Protein AF-A0A0J9TX76-F1 (afdb_monomer_lite)

Organism: NCBI:txid1035514

Secondary structure (DSSP, 8-state):
---PPPHHHHHHHHHHHHHHH-SHHHHHHHHHHHHHTGGGS-HHHHHHHHHHHHHHHHHHHHHHHHHHHHHHHHHHHTT----HHHHHHHHHHHHHHHHHTTT-HHHHHHHHHHHHHHHHHHHHHHHHHHHHHHHHHHHHHHHHHHHHHHHHHHHHHHHHHT--

Foldseek 3Di:
DPPDPDLLVQLLVLLVQCLVPVDPVSLVVSVVSCVVSVVVDDPVLVVLVVVLSVLSVVLVVLVVVLVVVLVVLVVVLVPDDDDVVLVVLLVVLVVLVVPPPPPDPVSVVSNVVSVVSVVVVVVSVVSVVVSVVSNVVSVVSNVVSSVVNSVSSVVSSVVSVVPD

Radius of gyration: 29.01 Å; chains: 1; bounding box: 67×33×78 Å

Structure (mmCIF, N/CA/C/O backbone):
data_AF-A0A0J9TX76-F1
#
_entry.id   AF-A0A0J9TX76-F1
#
loop_
_atom_site.group_PDB
_atom_site.id
_atom_site.type_symbol
_atom_site.label_atom_id
_atom_site.label_alt_id
_atom_site.label_comp_id
_atom_site.label_asym_id
_atom_site.label_entity_id
_atom_site.label_seq_id
_atom_site.pdbx_PDB_ins_code
_atom_site.Cartn_x
_atom_site.Cartn_y
_atom_site.Cartn_z
_atom_site.occupancy
_atom_site.B_iso_or_equiv
_atom_site.auth_seq_id
_atom_site.auth_comp_id
_atom_site.auth_asym_id
_atom_site.auth_atom_id
_atom_site.pdbx_PDB_model_num
ATOM 1 N N . MET A 1 1 ? 30.341 21.672 -22.151 1.00 34.28 1 MET A N 1
ATOM 2 C CA . MET A 1 1 ? 29.252 20.807 -22.657 1.00 34.28 1 MET A CA 1
ATOM 3 C C . MET A 1 1 ? 28.561 20.152 -21.471 1.00 34.28 1 MET A C 1
ATOM 5 O O . MET A 1 1 ? 29.144 19.259 -20.869 1.00 34.28 1 MET A O 1
ATOM 9 N N . GLN A 1 2 ? 27.365 20.611 -21.090 1.00 40.78 2 GLN A N 1
ATOM 10 C CA . GLN A 1 2 ? 26.525 19.850 -20.160 1.00 40.78 2 GLN A CA 1
ATOM 11 C C . GLN A 1 2 ? 26.138 18.551 -20.875 1.00 40.78 2 GLN A C 1
ATOM 13 O O . GLN A 1 2 ? 25.453 18.593 -21.898 1.00 40.78 2 GLN A O 1
ATOM 18 N N . LYS A 1 3 ? 26.645 17.406 -20.402 1.00 45.09 3 LYS A N 1
ATOM 19 C CA . LYS A 1 3 ? 26.183 16.097 -20.873 1.00 45.09 3 LYS A CA 1
ATOM 20 C C . LYS A 1 3 ? 24.691 16.032 -20.559 1.00 45.09 3 LYS A C 1
ATOM 22 O O . LYS A 1 3 ? 24.331 15.975 -19.387 1.00 45.09 3 LYS A O 1
ATOM 27 N N . LYS A 1 4 ? 23.835 16.095 -21.585 1.00 53.62 4 LYS A N 1
ATOM 28 C CA . LYS A 1 4 ? 22.411 15.790 -21.418 1.00 53.62 4 LYS A CA 1
ATOM 29 C C . LYS A 1 4 ? 22.333 14.412 -20.750 1.00 53.62 4 LYS A C 1
ATOM 31 O O . LYS A 1 4 ? 22.961 13.488 -21.275 1.00 53.62 4 LYS A O 1
ATOM 36 N N . PRO A 1 5 ? 21.657 14.268 -19.599 1.00 55.38 5 PRO A N 1
ATOM 37 C CA . PRO A 1 5 ? 21.451 12.951 -19.026 1.00 55.38 5 PRO A CA 1
ATOM 38 C C . PRO A 1 5 ? 20.736 12.086 -20.067 1.00 55.38 5 PRO A C 1
ATOM 40 O O . PRO A 1 5 ? 19.839 12.561 -20.768 1.00 55.38 5 PRO A O 1
ATOM 43 N N . PHE A 1 6 ? 21.183 10.839 -20.214 1.00 65.81 6 PHE A N 1
ATOM 44 C CA . PHE A 1 6 ? 20.491 9.872 -21.057 1.00 65.81 6 PHE A CA 1
ATOM 45 C C . PHE A 1 6 ? 19.044 9.758 -20.566 1.00 65.81 6 PHE A C 1
ATOM 47 O O . PHE A 1 6 ? 18.797 9.716 -19.362 1.00 65.81 6 PHE A O 1
ATOM 54 N N . SER A 1 7 ? 18.086 9.728 -21.486 1.00 72.69 7 SER A N 1
ATOM 55 C CA . SER A 1 7 ? 16.650 9.695 -21.182 1.00 72.69 7 SER A CA 1
ATOM 56 C C . SER A 1 7 ? 16.246 8.511 -20.292 1.00 72.69 7 SER A C 1
ATOM 58 O O . SER A 1 7 ? 15.326 8.640 -19.493 1.00 72.69 7 SER A O 1
ATOM 60 N N . GLU A 1 8 ? 16.973 7.389 -20.342 1.00 76.81 8 GLU A N 1
ATOM 61 C CA . GLU A 1 8 ? 16.800 6.272 -19.399 1.00 76.81 8 GLU A CA 1
ATOM 62 C C . GLU A 1 8 ? 17.237 6.619 -17.964 1.00 76.81 8 GLU A C 1
ATOM 64 O O . GLU A 1 8 ? 16.577 6.209 -17.011 1.00 76.81 8 GLU A O 1
ATOM 69 N N . GLN A 1 9 ? 18.289 7.426 -17.782 1.00 81.31 9 GLN A N 1
ATOM 70 C CA . GLN A 1 9 ? 18.755 7.846 -16.455 1.00 81.31 9 GLN A CA 1
ATOM 71 C C . GLN A 1 9 ? 17.708 8.711 -15.744 1.00 81.31 9 GLN A C 1
ATOM 73 O O . GLN A 1 9 ? 17.493 8.551 -14.548 1.00 81.31 9 GLN A O 1
ATOM 78 N N . ILE A 1 10 ? 17.000 9.567 -16.490 1.00 83.94 10 ILE A N 1
ATOM 79 C CA . ILE A 1 10 ? 15.896 10.381 -15.957 1.00 83.94 10 ILE A CA 1
ATOM 80 C C . ILE A 1 10 ? 14.775 9.483 -15.405 1.00 83.94 10 ILE A C 1
ATOM 82 O O . ILE A 1 10 ? 14.226 9.756 -14.333 1.00 83.94 10 ILE A O 1
ATOM 86 N N . ILE A 1 11 ? 14.459 8.384 -16.100 1.00 84.06 11 ILE A N 1
ATOM 87 C CA . ILE A 1 11 ? 13.462 7.404 -15.648 1.00 84.06 11 ILE A CA 1
ATOM 88 C C . ILE A 1 11 ? 13.956 6.670 -14.394 1.00 84.06 11 ILE A C 1
ATOM 90 O O . ILE A 1 11 ? 13.194 6.523 -13.440 1.00 84.06 11 ILE A O 1
ATOM 94 N N . ILE A 1 12 ? 15.226 6.253 -14.359 1.00 85.81 12 ILE A N 1
ATOM 95 C CA . ILE A 1 12 ? 15.839 5.592 -13.193 1.00 85.81 12 ILE A CA 1
ATOM 96 C C . ILE A 1 12 ? 15.807 6.505 -11.962 1.00 85.81 12 ILE A C 1
ATOM 98 O O . ILE A 1 12 ? 15.401 6.076 -10.882 1.00 85.81 12 ILE A O 1
ATOM 102 N N . ASP A 1 13 ? 16.178 7.773 -12.112 1.00 85.81 13 ASP A N 1
ATOM 103 C CA . ASP A 1 13 ? 16.164 8.732 -11.005 1.00 85.81 13 ASP A CA 1
ATOM 104 C C . ASP A 1 13 ? 14.731 8.974 -10.500 1.00 85.81 13 ASP A C 1
ATOM 106 O O . ASP A 1 13 ? 14.487 9.048 -9.292 1.00 85.81 13 ASP A O 1
ATOM 110 N N . SER A 1 14 ? 13.757 9.001 -11.416 1.00 85.81 14 SER A N 1
ATOM 111 C CA . SER A 1 14 ? 12.332 9.098 -11.074 1.00 85.81 14 SER A CA 1
ATOM 112 C C . SER A 1 14 ? 11.829 7.849 -10.335 1.00 85.81 14 SER A C 1
ATOM 114 O O . SER A 1 14 ? 11.064 7.969 -9.378 1.00 85.81 14 SER A O 1
ATOM 116 N N . LEU A 1 15 ? 12.289 6.652 -10.724 1.00 87.00 15 LEU A N 1
ATOM 117 C CA . LEU A 1 15 ? 11.980 5.391 -10.038 1.00 87.00 15 LEU A CA 1
ATOM 118 C C . LEU A 1 15 ? 12.516 5.395 -8.608 1.00 87.00 15 LEU A C 1
ATOM 120 O O . LEU A 1 15 ? 11.774 5.079 -7.680 1.00 87.00 15 LEU A O 1
ATOM 124 N N . ARG A 1 16 ? 13.772 5.805 -8.412 1.00 86.06 16 ARG A N 1
ATOM 125 C CA . ARG A 1 16 ? 14.392 5.908 -7.081 1.00 86.06 16 ARG A CA 1
ATOM 126 C C . ARG A 1 16 ? 13.653 6.887 -6.182 1.00 86.06 16 ARG A C 1
ATOM 128 O O . ARG A 1 16 ? 13.426 6.601 -5.009 1.00 86.06 16 ARG A O 1
ATOM 135 N N . LYS A 1 17 ? 13.225 8.027 -6.732 1.00 85.81 17 LYS A N 1
ATOM 136 C CA . LYS A 1 17 ? 12.404 8.987 -5.990 1.00 85.81 17 LYS A CA 1
ATOM 137 C C . LYS A 1 17 ? 11.073 8.364 -5.556 1.00 85.81 17 LYS A C 1
ATOM 139 O O . LYS A 1 17 ? 10.728 8.429 -4.379 1.00 85.81 17 LYS A O 1
ATOM 144 N N . ALA A 1 18 ? 10.380 7.678 -6.466 1.00 83.38 18 ALA A N 1
ATOM 145 C CA . ALA A 1 18 ? 9.137 6.973 -6.154 1.00 83.38 18 ALA A CA 1
ATOM 146 C C . ALA A 1 18 ? 9.317 5.835 -5.132 1.00 83.38 18 ALA A C 1
ATOM 148 O O . ALA A 1 18 ? 8.450 5.637 -4.281 1.00 83.38 18 ALA A O 1
ATOM 149 N N . GLN A 1 19 ? 10.444 5.117 -5.160 1.00 81.75 19 GLN A N 1
ATOM 150 C CA . GLN A 1 19 ? 10.776 4.088 -4.166 1.00 81.75 19 GLN A CA 1
ATOM 151 C C . GLN A 1 19 ? 11.002 4.660 -2.760 1.00 81.75 19 GLN A C 1
ATOM 153 O O . GLN A 1 19 ? 10.694 3.984 -1.776 1.00 81.75 19 GLN A O 1
ATOM 158 N N . ASN A 1 20 ? 11.543 5.877 -2.662 1.00 78.69 20 ASN A N 1
ATOM 159 C CA . ASN A 1 20 ? 11.810 6.540 -1.387 1.00 78.69 20 ASN A CA 1
ATOM 160 C C . ASN A 1 20 ? 10.542 7.160 -0.783 1.00 78.69 20 ASN A C 1
ATOM 162 O O . ASN A 1 20 ? 10.316 7.038 0.420 1.00 78.69 20 ASN A O 1
ATOM 166 N N . GLU A 1 21 ? 9.712 7.804 -1.608 1.00 79.44 21 GLU A N 1
ATOM 167 C CA . GLU A 1 21 ? 8.528 8.547 -1.153 1.00 79.44 21 GLU A CA 1
ATOM 168 C C . GLU A 1 21 ? 7.285 7.642 -1.005 1.00 79.44 21 GLU A C 1
ATOM 170 O O . GLU A 1 21 ? 6.554 7.751 -0.018 1.00 79.44 21 GLU A O 1
ATOM 175 N N . LEU A 1 22 ? 7.075 6.678 -1.916 1.00 74.38 22 LEU A N 1
ATOM 176 C CA . LEU A 1 22 ? 5.962 5.706 -1.897 1.00 74.38 22 LEU A CA 1
ATOM 177 C C . LEU A 1 22 ? 4.575 6.347 -1.704 1.00 74.38 22 LEU A C 1
ATOM 179 O O . LEU A 1 22 ? 3.700 5.822 -0.996 1.00 74.38 22 LEU A O 1
ATOM 183 N N . ASP A 1 23 ? 4.366 7.489 -2.348 1.00 70.88 23 ASP A N 1
ATOM 184 C CA . ASP A 1 23 ? 3.105 8.219 -2.351 1.00 70.88 23 ASP A CA 1
ATOM 185 C C . ASP A 1 23 ? 2.530 8.355 -3.772 1.00 70.88 23 ASP A C 1
ATOM 187 O O . ASP A 1 23 ? 3.113 7.914 -4.762 1.00 70.88 23 ASP A O 1
ATOM 191 N N . ARG A 1 24 ? 1.325 8.926 -3.877 1.00 72.25 24 ARG A N 1
ATOM 192 C CA . ARG A 1 24 ? 0.660 9.096 -5.179 1.00 72.25 24 ARG A CA 1
ATOM 193 C C . ARG A 1 24 ? 1.346 10.149 -6.050 1.00 72.25 24 ARG A C 1
ATOM 195 O O . ARG A 1 24 ? 1.326 10.007 -7.266 1.00 72.25 24 ARG A O 1
ATOM 202 N N . GLY A 1 25 ? 1.928 11.186 -5.447 1.00 76.31 25 GLY A N 1
ATOM 203 C CA . GLY A 1 25 ? 2.553 12.289 -6.180 1.00 76.31 25 GLY A CA 1
ATOM 204 C C . GLY A 1 25 ? 3.834 11.840 -6.873 1.00 76.31 25 GLY A C 1
ATOM 205 O O . GLY A 1 25 ? 4.005 12.051 -8.068 1.00 76.31 25 GLY A O 1
ATOM 206 N N . SER A 1 26 ? 4.683 11.123 -6.149 1.00 77.56 26 SER A N 1
ATOM 207 C CA . SER A 1 26 ? 5.914 10.522 -6.654 1.00 77.56 26 SER A CA 1
ATOM 208 C C . SER A 1 26 ? 5.664 9.489 -7.758 1.00 77.56 26 SER A C 1
ATOM 210 O O . SER A 1 26 ? 6.380 9.478 -8.760 1.00 77.56 26 SER A O 1
ATOM 212 N N . LEU A 1 27 ? 4.605 8.678 -7.641 1.00 81.38 27 LEU A N 1
ATOM 213 C CA . LEU A 1 27 ? 4.184 7.753 -8.700 1.00 81.38 27 LEU A CA 1
ATOM 214 C C . LEU A 1 27 ? 3.621 8.470 -9.937 1.00 81.38 27 LEU A C 1
ATOM 216 O O . LEU A 1 27 ? 3.915 8.057 -11.059 1.00 81.38 27 LEU A O 1
ATOM 220 N N . TYR A 1 28 ? 2.880 9.565 -9.754 1.00 81.06 28 TYR A N 1
ATOM 221 C CA . TYR A 1 28 ? 2.417 10.405 -10.860 1.00 81.06 28 TYR A CA 1
ATOM 222 C C . TYR A 1 28 ? 3.594 11.055 -11.601 1.00 81.06 28 TYR A C 1
ATOM 224 O O . TYR A 1 28 ? 3.680 10.968 -12.824 1.00 81.06 28 TYR A O 1
ATOM 232 N N . SER A 1 29 ? 4.557 11.621 -10.865 1.00 84.12 29 SER A N 1
ATOM 233 C CA . SER A 1 29 ? 5.781 12.183 -11.447 1.00 84.12 29 SER A CA 1
ATOM 234 C C . SER A 1 29 ? 6.606 11.133 -12.194 1.00 84.12 29 SER A C 1
ATOM 236 O O . SER A 1 29 ? 7.162 11.423 -13.252 1.00 84.12 29 SER A O 1
ATOM 238 N N . LEU A 1 30 ? 6.667 9.897 -11.689 1.00 86.38 30 LEU A N 1
ATOM 239 C CA . LEU A 1 30 ? 7.293 8.786 -12.402 1.00 86.38 30 LEU A CA 1
ATOM 240 C C . LEU A 1 30 ? 6.566 8.481 -13.721 1.00 86.38 30 LEU A C 1
ATOM 242 O O . LEU A 1 30 ? 7.219 8.302 -14.748 1.00 86.38 30 LEU A O 1
ATOM 246 N N . GLN A 1 31 ? 5.234 8.438 -13.712 1.00 86.50 31 GLN A N 1
ATOM 247 C CA . GLN A 1 31 ? 4.441 8.191 -14.916 1.00 86.50 31 GLN A CA 1
ATOM 248 C C . GLN A 1 31 ? 4.643 9.287 -15.969 1.00 86.50 31 GLN A C 1
ATOM 250 O O . GLN A 1 31 ? 4.851 8.987 -17.146 1.00 86.50 31 GLN A O 1
ATOM 255 N N . GLU A 1 32 ? 4.654 10.550 -15.551 1.00 85.50 32 GLU A N 1
ATOM 256 C CA . GLU A 1 32 ? 4.938 11.697 -16.416 1.00 85.50 32 GLU A CA 1
ATOM 257 C C . GLU A 1 32 ? 6.353 11.631 -17.011 1.00 85.50 32 GLU A C 1
ATOM 259 O O . GLU A 1 32 ? 6.542 11.840 -18.213 1.00 85.50 32 GLU A O 1
ATOM 264 N N . SER A 1 33 ? 7.339 11.257 -16.192 1.00 85.00 33 SER A N 1
ATOM 265 C CA . SER A 1 33 ? 8.730 11.070 -16.607 1.00 85.00 33 SER A CA 1
ATOM 266 C C . SER A 1 33 ? 8.882 9.948 -17.641 1.00 85.00 33 SER A C 1
ATOM 268 O O . SER A 1 33 ? 9.524 10.144 -18.677 1.00 85.00 33 SER A O 1
ATOM 270 N N . VAL A 1 34 ? 8.231 8.798 -17.426 1.00 85.56 34 VAL A N 1
ATOM 271 C CA . VAL A 1 34 ? 8.224 7.674 -18.379 1.00 85.56 34 VAL A CA 1
ATOM 272 C C . VAL A 1 34 ? 7.533 8.057 -19.686 1.00 85.56 34 VAL A C 1
ATOM 274 O O . VAL A 1 34 ? 8.048 7.746 -20.758 1.00 85.56 34 VAL A O 1
ATOM 277 N N . ASN A 1 35 ? 6.404 8.767 -19.626 1.00 85.31 35 ASN A N 1
ATOM 278 C CA . ASN A 1 35 ? 5.687 9.218 -20.820 1.00 85.31 35 ASN A CA 1
ATOM 279 C C . ASN A 1 35 ? 6.525 10.207 -21.644 1.00 85.31 35 ASN A C 1
ATOM 281 O O . ASN A 1 35 ? 6.653 10.047 -22.858 1.00 85.31 35 ASN A O 1
ATOM 285 N N . SER A 1 36 ? 7.157 11.175 -20.976 1.00 84.56 36 SER A N 1
ATOM 286 C CA . SER A 1 36 ? 8.001 12.197 -21.611 1.00 84.56 36 SER A CA 1
ATOM 287 C C . SER A 1 36 ? 9.260 11.615 -22.253 1.00 84.56 36 SER A C 1
ATOM 289 O O . SER A 1 36 ? 9.778 12.160 -23.225 1.00 84.56 36 SER A O 1
ATOM 291 N N . ASN A 1 37 ? 9.740 10.484 -21.734 1.00 81.88 37 ASN A N 1
ATOM 292 C CA . ASN A 1 37 ? 10.936 9.807 -22.220 1.00 81.88 37 ASN A CA 1
ATOM 293 C C . ASN A 1 37 ? 10.620 8.505 -22.971 1.00 81.88 37 ASN A C 1
ATOM 295 O O . ASN A 1 37 ? 11.536 7.751 -23.271 1.00 81.88 37 ASN A O 1
ATOM 299 N N . CYS A 1 38 ? 9.363 8.231 -23.340 1.00 76.62 38 CYS A N 1
ATOM 300 C CA . CYS A 1 38 ? 8.977 6.916 -23.870 1.00 76.62 38 CYS A CA 1
ATOM 301 C C . CYS A 1 38 ? 9.735 6.508 -25.146 1.00 76.62 38 CYS A C 1
ATOM 303 O O . CYS A 1 38 ? 9.882 5.319 -25.414 1.00 76.62 38 CYS A O 1
ATOM 305 N N . ASN A 1 39 ? 10.265 7.475 -25.901 1.00 78.38 39 ASN A N 1
ATOM 306 C CA . ASN A 1 39 ? 11.077 7.242 -27.096 1.00 78.38 39 ASN A CA 1
ATOM 307 C C . ASN A 1 39 ? 12.382 6.476 -26.814 1.00 78.38 39 ASN A C 1
ATOM 309 O O . ASN A 1 39 ? 12.941 5.898 -27.740 1.00 78.38 39 ASN A O 1
ATOM 313 N N . CYS A 1 40 ? 12.878 6.458 -25.569 1.00 74.81 40 CYS A N 1
ATOM 314 C CA . CYS A 1 40 ? 14.054 5.664 -25.197 1.00 74.81 40 CYS A CA 1
ATOM 315 C C . CYS A 1 40 ? 13.728 4.216 -24.818 1.00 74.81 40 CYS A C 1
ATOM 317 O O . CYS A 1 40 ? 14.636 3.404 -24.664 1.00 74.81 40 CYS A O 1
ATOM 319 N N . LEU A 1 41 ? 12.446 3.878 -24.680 1.00 78.00 41 LEU A N 1
ATOM 320 C CA . LEU A 1 41 ? 11.993 2.542 -24.323 1.00 78.00 41 LEU A CA 1
ATOM 321 C C . LEU A 1 41 ? 11.557 1.784 -25.581 1.00 78.00 41 LEU A C 1
ATOM 323 O O . LEU A 1 41 ? 10.900 2.337 -26.463 1.00 78.00 41 LEU A O 1
ATOM 327 N N . ASN A 1 42 ? 11.871 0.490 -25.645 1.00 84.00 42 ASN A N 1
ATOM 328 C CA . ASN A 1 42 ? 11.287 -0.395 -26.652 1.00 84.00 42 ASN A CA 1
ATOM 329 C C . ASN A 1 42 ? 9.817 -0.720 -26.305 1.00 84.00 42 ASN A C 1
ATOM 331 O O . ASN A 1 42 ? 9.360 -0.492 -25.181 1.00 84.00 42 ASN A O 1
ATOM 335 N N . GLU A 1 43 ? 9.066 -1.268 -27.263 1.00 83.56 43 GLU A N 1
ATOM 336 C CA . GLU A 1 43 ? 7.637 -1.570 -27.070 1.00 83.56 43 GLU A CA 1
ATOM 337 C C . GLU A 1 43 ? 7.379 -2.577 -25.938 1.00 83.56 43 GLU A C 1
ATOM 339 O O . GLU A 1 43 ? 6.416 -2.432 -25.186 1.00 83.56 43 GLU A O 1
ATOM 344 N N . GLU A 1 44 ? 8.280 -3.543 -25.735 1.00 84.50 44 GLU A N 1
ATOM 345 C CA . GLU A 1 44 ? 8.185 -4.499 -24.625 1.00 84.50 44 GLU A CA 1
ATOM 346 C C . GLU A 1 44 ? 8.281 -3.800 -23.257 1.00 84.50 44 GLU A C 1
ATOM 348 O O . GLU A 1 44 ? 7.452 -4.026 -22.371 1.00 84.50 44 GLU A O 1
ATOM 353 N N . LYS A 1 45 ? 9.256 -2.899 -23.080 1.00 81.94 45 LYS A N 1
ATOM 354 C CA . LYS A 1 45 ? 9.420 -2.108 -21.855 1.00 81.94 45 LYS A CA 1
ATOM 355 C C . LYS A 1 45 ? 8.244 -1.160 -21.659 1.00 81.94 45 LYS A C 1
ATOM 357 O O . LYS A 1 45 ? 7.740 -1.064 -20.545 1.00 81.94 45 LYS A O 1
ATOM 362 N N . LYS A 1 46 ? 7.760 -0.496 -22.714 1.00 83.50 46 LYS A N 1
ATOM 363 C CA . LYS A 1 46 ? 6.564 0.362 -22.631 1.00 83.50 46 LYS A CA 1
ATOM 364 C C . LYS A 1 46 ? 5.352 -0.421 -22.129 1.00 83.50 46 LYS A C 1
ATOM 366 O O . LYS A 1 46 ? 4.646 0.059 -21.244 1.00 83.50 46 LYS A O 1
ATOM 371 N N . ALA A 1 47 ? 5.135 -1.632 -22.644 1.00 86.56 47 ALA A N 1
ATOM 372 C CA . ALA A 1 47 ? 4.062 -2.508 -22.185 1.00 86.56 47 ALA A CA 1
ATOM 373 C C . ALA A 1 47 ? 4.240 -2.915 -20.710 1.00 86.56 47 ALA A C 1
ATOM 375 O O . ALA A 1 47 ? 3.279 -2.854 -19.941 1.00 86.56 47 ALA A O 1
ATOM 376 N N . LYS A 1 48 ? 5.469 -3.249 -20.286 1.00 86.81 48 LYS A N 1
ATOM 377 C CA . LYS A 1 48 ? 5.791 -3.543 -18.877 1.00 86.81 48 LYS A CA 1
ATOM 378 C C . LYS A 1 48 ? 5.529 -2.350 -17.954 1.00 86.81 48 LYS A C 1
ATOM 380 O O . LYS A 1 48 ? 4.895 -2.529 -16.918 1.00 86.81 48 LYS A O 1
ATOM 385 N N . PHE A 1 49 ? 5.948 -1.141 -18.335 1.00 86.06 49 PHE A N 1
ATOM 386 C CA . PHE A 1 49 ? 5.694 0.077 -17.558 1.00 86.06 49 PHE A CA 1
ATOM 387 C C . PHE A 1 49 ? 4.200 0.379 -17.436 1.00 86.06 49 PHE A C 1
ATOM 389 O O . PHE A 1 49 ? 3.738 0.671 -16.338 1.00 86.06 49 PHE A O 1
ATOM 396 N N . ARG A 1 50 ? 3.427 0.254 -18.523 1.00 87.06 50 ARG A N 1
ATOM 397 C CA . ARG A 1 50 ? 1.962 0.424 -18.479 1.00 87.06 50 ARG A CA 1
ATOM 398 C C . ARG A 1 50 ? 1.315 -0.541 -17.490 1.00 87.06 50 ARG A C 1
ATOM 400 O O . ARG A 1 50 ? 0.619 -0.096 -16.585 1.00 87.06 50 ARG A O 1
ATOM 407 N N . LYS A 1 51 ? 1.636 -1.835 -17.597 1.00 90.19 51 LYS A N 1
ATOM 408 C CA . LYS A 1 51 ? 1.125 -2.857 -16.676 1.00 90.19 51 LYS A CA 1
ATOM 409 C C . LYS A 1 51 ? 1.510 -2.562 -15.222 1.00 90.19 51 LYS A C 1
ATOM 411 O O . LYS A 1 51 ? 0.677 -2.670 -14.328 1.00 90.19 51 LYS A O 1
ATOM 416 N N . ALA A 1 52 ? 2.755 -2.152 -14.986 1.00 87.62 52 ALA A N 1
ATOM 417 C CA . ALA A 1 52 ? 3.214 -1.795 -13.652 1.00 87.62 52 ALA A CA 1
ATOM 418 C C . ALA A 1 52 ? 2.474 -0.570 -13.090 1.00 87.62 52 ALA A C 1
ATOM 420 O O . ALA A 1 52 ? 2.117 -0.573 -11.917 1.00 87.62 52 ALA A O 1
ATOM 421 N N . PHE A 1 53 ? 2.191 0.455 -13.902 1.00 87.69 53 PHE A N 1
ATOM 422 C CA . PHE A 1 53 ? 1.387 1.600 -13.462 1.00 87.69 53 PHE A CA 1
ATOM 423 C C . PHE A 1 53 ? -0.050 1.208 -13.115 1.00 87.69 53 PHE A C 1
ATOM 425 O O . PHE A 1 53 ? -0.571 1.697 -12.113 1.00 87.69 53 PHE A O 1
ATOM 432 N N . ASP A 1 54 ? -0.669 0.303 -13.872 1.00 88.44 54 ASP A N 1
ATOM 433 C CA . ASP A 1 54 ? -2.010 -0.203 -13.559 1.00 88.44 54 ASP A CA 1
ATOM 434 C C . ASP A 1 54 ? -2.029 -0.940 -12.208 1.00 88.44 54 ASP A C 1
ATOM 436 O O . ASP A 1 54 ? -2.876 -0.666 -11.352 1.00 88.44 54 ASP A O 1
ATOM 440 N N . GLU A 1 55 ? -1.047 -1.814 -11.965 1.00 86.44 55 GLU A N 1
ATOM 441 C CA . GLU A 1 55 ? -0.894 -2.528 -10.691 1.00 86.44 55 GLU A CA 1
ATOM 442 C C . GLU A 1 55 ? -0.621 -1.569 -9.517 1.00 86.44 55 GLU A C 1
ATOM 444 O O . GLU A 1 55 ? -1.230 -1.687 -8.449 1.00 86.44 55 GLU A O 1
ATOM 449 N N . LEU A 1 56 ? 0.249 -0.575 -9.712 1.00 85.25 56 LEU A N 1
ATOM 450 C CA . LEU A 1 56 ? 0.557 0.443 -8.705 1.00 85.25 56 LEU A CA 1
ATOM 451 C C . LEU A 1 56 ? -0.674 1.298 -8.369 1.00 85.25 56 LEU A C 1
ATOM 453 O O . LEU A 1 56 ? -0.952 1.545 -7.193 1.00 85.25 56 LEU A O 1
ATOM 457 N N . ASN A 1 57 ? -1.452 1.696 -9.377 1.00 80.44 57 ASN A N 1
ATOM 458 C CA . ASN A 1 57 ? -2.690 2.448 -9.188 1.00 80.44 57 ASN A CA 1
ATOM 459 C C . ASN A 1 57 ? -3.746 1.638 -8.428 1.00 80.44 57 ASN A C 1
ATOM 461 O O . ASN A 1 57 ? -4.390 2.176 -7.523 1.00 80.44 57 ASN A O 1
ATOM 465 N N . ALA A 1 58 ? -3.882 0.341 -8.720 1.00 83.62 58 ALA A N 1
ATOM 466 C CA . ALA A 1 58 ? -4.771 -0.546 -7.975 1.00 83.62 58 ALA A CA 1
ATOM 467 C C . ALA A 1 58 ? -4.365 -0.654 -6.491 1.00 83.62 58 ALA A C 1
ATOM 469 O O . ALA A 1 58 ? -5.204 -0.513 -5.598 1.00 83.62 58 ALA A O 1
ATOM 470 N N . LEU A 1 59 ? -3.069 -0.822 -6.199 1.00 78.94 59 LEU A N 1
ATOM 471 C CA . LEU A 1 59 ? -2.557 -0.890 -4.823 1.00 78.94 59 LEU A CA 1
ATOM 472 C C . LEU A 1 59 ? -2.764 0.423 -4.048 1.00 78.94 59 LEU A C 1
ATOM 474 O O . LEU A 1 59 ? -3.063 0.401 -2.848 1.00 78.94 59 LEU A O 1
ATOM 478 N N . LEU A 1 60 ? -2.643 1.567 -4.726 1.00 73.69 60 LEU A N 1
ATOM 479 C CA . LEU A 1 60 ? -2.923 2.884 -4.152 1.00 73.69 60 LEU A CA 1
ATOM 480 C C . LEU A 1 60 ? -4.416 3.125 -3.912 1.00 73.69 60 LEU A C 1
ATOM 482 O O . LEU A 1 60 ? -4.774 3.749 -2.911 1.00 73.69 60 LEU A O 1
ATOM 486 N N . ALA A 1 61 ? -5.290 2.628 -4.789 1.00 76.88 61 ALA A N 1
ATOM 487 C CA . ALA A 1 61 ? -6.733 2.682 -4.575 1.00 76.88 61 ALA A CA 1
ATOM 488 C C . ALA A 1 61 ? -7.122 1.908 -3.307 1.00 76.88 61 ALA A C 1
ATOM 490 O O . ALA A 1 61 ? -7.821 2.444 -2.449 1.00 76.88 61 ALA A O 1
ATOM 491 N N . VAL A 1 62 ? -6.557 0.710 -3.109 1.00 76.50 62 VAL A N 1
ATOM 492 C CA . VAL A 1 62 ? -6.742 -0.064 -1.869 1.00 76.50 62 VAL A CA 1
ATOM 493 C C . VAL A 1 62 ? -6.274 0.727 -0.642 1.00 76.50 62 VAL A C 1
ATOM 495 O O . VAL A 1 62 ? -6.966 0.744 0.371 1.00 76.50 62 VAL A O 1
ATOM 498 N N . LYS A 1 63 ? -5.142 1.441 -0.719 1.00 71.75 63 LYS A N 1
ATOM 499 C CA . LYS A 1 63 ? -4.672 2.309 0.379 1.00 71.75 63 LYS A CA 1
ATOM 500 C C . LYS A 1 63 ? -5.672 3.427 0.714 1.00 71.75 63 LYS A C 1
ATOM 502 O O . LYS A 1 63 ? -5.881 3.708 1.894 1.00 71.75 63 LYS A O 1
ATOM 507 N N . SER A 1 64 ? -6.283 4.043 -0.299 1.00 71.75 64 SER A N 1
ATOM 508 C CA . SER A 1 64 ? -7.320 5.074 -0.128 1.00 71.75 64 SER A CA 1
ATOM 509 C C . SER A 1 64 ? -8.529 4.512 0.620 1.00 71.75 64 SER A C 1
ATOM 511 O O . SER A 1 64 ? -8.890 5.025 1.676 1.00 71.75 64 SER A O 1
ATOM 513 N N . ASN A 1 65 ? -9.056 3.382 0.145 1.00 72.94 65 ASN A N 1
ATOM 514 C CA . ASN A 1 65 ? -10.236 2.736 0.719 1.00 72.94 65 ASN A CA 1
ATOM 515 C C . ASN A 1 65 ? -10.000 2.299 2.173 1.00 72.94 65 ASN A C 1
ATOM 517 O O . ASN A 1 65 ? -10.853 2.494 3.032 1.00 72.94 65 ASN A O 1
ATOM 521 N N . LEU A 1 66 ? -8.815 1.760 2.487 1.00 73.44 66 LEU A N 1
ATOM 522 C CA . LEU A 1 66 ? -8.460 1.380 3.862 1.00 73.44 66 LEU A CA 1
ATOM 523 C C . LEU A 1 66 ? -8.319 2.595 4.795 1.00 73.44 66 LEU A C 1
ATOM 525 O O . LEU A 1 66 ? -8.513 2.470 6.005 1.00 73.44 66 LEU A O 1
ATOM 529 N N . THR A 1 67 ? -7.970 3.766 4.253 1.00 69.12 67 THR A N 1
ATOM 530 C CA . THR A 1 67 ? -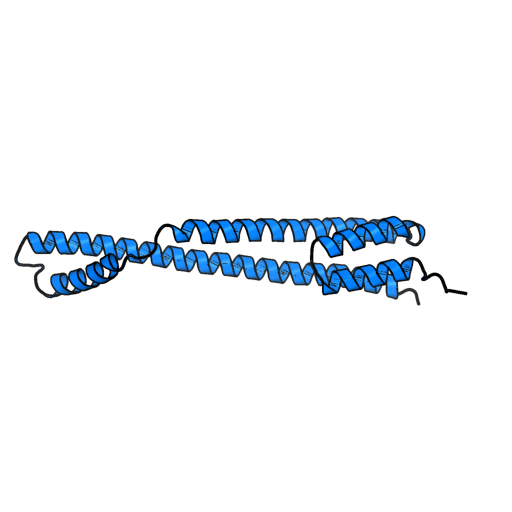7.898 5.016 5.022 1.00 69.12 67 THR A CA 1
ATOM 531 C C . THR A 1 67 ? -9.299 5.536 5.338 1.00 69.12 67 THR A C 1
ATOM 533 O O . THR A 1 67 ? -9.551 5.929 6.475 1.00 69.12 67 THR A O 1
ATOM 536 N N . GLU A 1 68 ? -10.218 5.473 4.374 1.00 71.88 68 GLU A N 1
ATOM 537 C CA . GLU A 1 68 ? -11.636 5.789 4.579 1.00 71.88 68 GLU A CA 1
ATOM 538 C C . GLU A 1 68 ? -12.287 4.836 5.589 1.00 71.88 68 GLU A C 1
ATOM 540 O O . GLU A 1 68 ? -12.896 5.301 6.550 1.00 71.88 68 GLU A O 1
ATOM 545 N N . GLU A 1 69 ? -12.067 3.520 5.463 1.00 71.00 69 GLU A N 1
ATOM 546 C CA . GLU A 1 69 ? -12.582 2.531 6.423 1.00 71.00 69 GLU A CA 1
ATOM 547 C C . GLU A 1 69 ? -12.033 2.791 7.836 1.00 71.00 69 GLU A C 1
ATOM 549 O O . GLU A 1 69 ? -12.771 2.719 8.815 1.00 71.00 69 GLU A O 1
ATOM 554 N N . LYS A 1 70 ? -10.751 3.166 7.969 1.00 69.25 70 LYS A N 1
ATOM 555 C CA . LYS A 1 70 ? -10.172 3.563 9.262 1.00 69.25 70 LYS A CA 1
ATOM 556 C C . LYS A 1 70 ? -10.881 4.786 9.851 1.00 69.25 70 LYS A C 1
ATOM 558 O O . LYS A 1 70 ? -11.147 4.796 11.051 1.00 69.25 70 LYS A O 1
ATOM 563 N N . ILE A 1 71 ? -11.148 5.817 9.046 1.00 68.44 71 ILE A N 1
ATOM 564 C CA . ILE A 1 71 ? -11.858 7.022 9.503 1.00 68.44 71 ILE A CA 1
ATOM 565 C C . ILE A 1 71 ? -13.272 6.650 9.956 1.00 68.44 71 ILE A C 1
ATOM 567 O O . ILE A 1 71 ? -13.673 7.051 11.046 1.00 68.44 71 ILE A O 1
ATOM 571 N N . GLN A 1 72 ? -13.981 5.827 9.180 1.00 69.56 72 GLN A N 1
ATOM 572 C CA . GLN A 1 72 ? -15.316 5.348 9.528 1.00 69.56 72 GLN A CA 1
ATOM 573 C C . GLN A 1 72 ? -15.312 4.583 10.859 1.00 69.56 72 GLN A C 1
ATOM 575 O O . GLN A 1 72 ? -16.034 4.970 11.778 1.00 69.56 72 GLN A O 1
ATOM 580 N N . ILE A 1 73 ? -14.427 3.589 11.005 1.00 66.88 73 ILE A N 1
ATOM 581 C CA . ILE A 1 73 ? -14.266 2.783 12.226 1.00 66.88 73 ILE A CA 1
ATOM 582 C C . ILE A 1 73 ? -13.988 3.666 13.455 1.00 66.88 73 ILE A C 1
ATOM 584 O O . ILE A 1 73 ? -14.561 3.455 14.525 1.00 66.88 73 ILE A O 1
ATOM 588 N N . LEU A 1 74 ? -13.108 4.664 13.320 1.00 63.19 74 LEU A N 1
ATOM 589 C CA . LEU A 1 74 ? -12.775 5.581 14.416 1.00 63.19 74 LEU A CA 1
ATOM 590 C C . LEU A 1 74 ? -13.919 6.559 14.737 1.00 63.19 74 LEU A C 1
ATOM 592 O O . LEU A 1 74 ? -14.070 6.961 15.889 1.00 63.19 74 LEU A O 1
ATOM 596 N N . SER A 1 75 ? -14.722 6.939 13.741 1.00 62.56 75 SER A N 1
ATOM 597 C CA . SER A 1 75 ? -15.845 7.868 13.906 1.00 62.56 75 SER A CA 1
ATOM 598 C C . SER A 1 75 ? -17.097 7.215 14.503 1.00 62.56 75 SER A C 1
ATOM 600 O O . SER A 1 75 ? -17.755 7.834 15.336 1.00 62.56 75 SER A O 1
ATOM 602 N N . GLU A 1 76 ? -17.389 5.956 14.159 1.00 62.19 76 GLU A N 1
ATOM 603 C CA . GLU A 1 76 ? -18.532 5.208 14.704 1.00 62.19 76 GLU A CA 1
ATOM 604 C C . GLU A 1 76 ? -18.361 4.954 16.214 1.00 62.19 76 GLU A C 1
ATOM 606 O O . GLU A 1 76 ? -19.307 5.116 16.991 1.00 62.19 76 GLU A O 1
ATOM 611 N N . ASN A 1 77 ? -17.133 4.665 16.661 1.00 55.84 77 ASN A N 1
ATOM 612 C CA . ASN A 1 77 ? -16.837 4.351 18.062 1.00 55.84 77 ASN A CA 1
ATOM 613 C C . ASN A 1 77 ? -16.697 5.567 18.995 1.00 55.84 77 ASN A C 1
ATOM 615 O O . ASN A 1 77 ? -16.758 5.400 20.211 1.00 55.84 77 ASN A O 1
ATOM 619 N N . ASN A 1 78 ? -16.555 6.789 18.472 1.00 47.72 78 ASN A N 1
ATOM 620 C CA . ASN A 1 78 ? -16.490 8.001 19.305 1.00 47.72 78 ASN A CA 1
ATOM 621 C C . ASN A 1 78 ? -17.863 8.447 19.849 1.00 47.72 78 ASN A C 1
ATOM 623 O O . ASN A 1 78 ? -17.944 9.407 20.61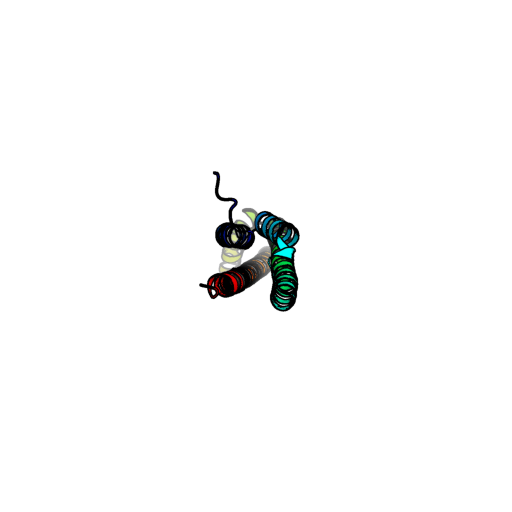4 1.00 47.72 78 ASN A O 1
ATOM 627 N N . SER A 1 79 ? -18.946 7.764 19.467 1.00 47.09 79 SER A N 1
ATOM 628 C CA . SER A 1 79 ? -20.313 8.107 19.876 1.00 47.09 79 SER A CA 1
ATOM 629 C C . SER A 1 79 ? -20.723 7.542 21.245 1.00 47.09 79 SER A C 1
ATOM 631 O O . SER A 1 79 ? -21.632 8.087 21.870 1.00 47.09 79 SER A O 1
ATOM 633 N N . ASN A 1 80 ? -20.036 6.512 21.754 1.00 50.41 80 ASN A N 1
ATOM 634 C CA . ASN A 1 80 ? -20.377 5.837 23.010 1.00 50.41 80 ASN A CA 1
ATOM 635 C C . ASN A 1 80 ? -19.124 5.621 23.868 1.00 50.41 80 ASN A C 1
ATOM 637 O O . ASN A 1 80 ? -18.530 4.549 23.878 1.00 50.41 80 ASN A O 1
ATOM 641 N N . GLY A 1 81 ? -18.690 6.668 24.569 1.00 47.41 81 GLY A N 1
ATOM 642 C CA . GLY A 1 81 ? -17.735 6.527 25.666 1.00 47.41 81 GLY A CA 1
ATOM 643 C C . GLY A 1 81 ? -18.466 6.263 26.980 1.00 47.41 81 GLY A C 1
ATOM 644 O O . GLY A 1 81 ? -19.438 6.966 27.279 1.00 47.41 81 GLY A O 1
ATOM 645 N N . TYR A 1 82 ? -17.963 5.313 27.777 1.00 48.81 82 TYR A N 1
ATOM 646 C CA . TYR A 1 82 ? -18.409 5.084 29.151 1.00 48.81 82 TYR A CA 1
ATOM 647 C C . TYR A 1 82 ? -18.408 6.399 29.935 1.00 48.81 82 TYR A C 1
ATOM 649 O O . TYR A 1 82 ? -17.351 6.965 30.228 1.00 48.81 82 TYR A O 1
ATOM 657 N N . LYS A 1 83 ? -19.587 6.909 30.297 1.00 55.59 83 LYS A N 1
ATOM 658 C CA . LYS A 1 83 ? -19.672 8.071 31.194 1.00 55.59 83 LYS A CA 1
ATOM 659 C C . LYS A 1 83 ? -19.345 7.562 32.597 1.00 55.59 83 LYS A C 1
ATOM 661 O O . LYS A 1 83 ? -19.851 6.515 32.974 1.00 55.59 83 LYS A O 1
ATOM 666 N N . ASN A 1 84 ? -18.597 8.306 33.421 1.00 52.47 84 ASN A N 1
ATOM 667 C CA . ASN A 1 84 ? -18.269 7.945 34.823 1.00 52.47 84 ASN A CA 1
ATOM 668 C C . ASN A 1 84 ? -19.448 7.369 35.652 1.00 52.47 84 ASN A C 1
ATOM 670 O O . ASN A 1 84 ? -19.242 6.626 36.608 1.00 52.47 84 ASN A O 1
ATOM 674 N N . LYS A 1 85 ? -20.693 7.684 35.272 1.00 52.62 85 LYS A N 1
ATOM 675 C CA . LYS A 1 85 ? -21.939 7.140 35.833 1.00 52.62 85 LYS A CA 1
ATOM 676 C C . LYS A 1 85 ? -22.108 5.621 35.653 1.00 52.62 85 LYS A C 1
ATOM 678 O O . LYS A 1 85 ? -22.723 4.987 36.500 1.00 52.62 85 LYS A O 1
ATOM 683 N N . GLU A 1 86 ? -21.583 5.035 34.584 1.00 54.22 86 GLU A N 1
ATOM 684 C CA . GLU A 1 86 ? -21.689 3.600 34.288 1.00 54.22 86 GLU A CA 1
ATOM 685 C C . GLU A 1 86 ? -20.692 2.767 35.110 1.00 54.22 86 GLU A C 1
ATOM 687 O O . GLU A 1 86 ? -21.059 1.698 35.587 1.00 54.22 86 GLU A O 1
ATOM 692 N N . ILE A 1 87 ? -19.491 3.291 35.395 1.00 57.78 87 ILE A N 1
ATOM 693 C CA . ILE A 1 87 ? -18.536 2.681 36.344 1.00 57.78 87 ILE A CA 1
ATOM 694 C C . ILE A 1 87 ? -19.117 2.690 37.767 1.00 57.78 87 ILE A C 1
ATOM 696 O O . ILE A 1 87 ? -19.053 1.688 38.479 1.00 57.78 87 ILE A O 1
ATOM 700 N N . LEU A 1 88 ? -19.749 3.801 38.164 1.00 55.78 88 LEU A N 1
ATOM 701 C CA . LEU A 1 88 ? -20.458 3.905 39.441 1.00 55.78 88 LEU A CA 1
ATOM 702 C C . LEU A 1 88 ? -21.653 2.934 39.504 1.00 55.78 88 LEU A C 1
ATOM 704 O O . LEU A 1 88 ? -21.883 2.305 40.534 1.00 55.78 88 LEU A O 1
ATOM 708 N N . GLY A 1 89 ? -22.375 2.763 38.391 1.00 57.12 89 GLY A N 1
ATOM 709 C CA . GLY A 1 89 ? -23.445 1.773 38.249 1.00 57.12 89 GLY A CA 1
ATOM 710 C C . GLY A 1 89 ? -22.943 0.338 38.418 1.00 57.12 89 GLY A C 1
ATOM 711 O O . GLY A 1 89 ? -23.509 -0.411 39.209 1.00 57.12 89 GLY A O 1
ATOM 712 N N . LEU A 1 90 ? -21.842 -0.029 37.756 1.00 57.38 90 LEU A N 1
ATOM 713 C CA . LEU A 1 90 ? -21.172 -1.330 37.889 1.00 57.38 90 LEU A CA 1
ATOM 714 C C . LEU A 1 90 ? -20.764 -1.634 39.341 1.00 57.38 90 LEU A C 1
ATOM 716 O O . LEU A 1 90 ? -21.030 -2.731 39.834 1.00 57.38 90 LEU A O 1
ATOM 720 N N . PHE A 1 91 ? -20.197 -0.652 40.050 1.00 61.25 91 PHE A N 1
ATOM 721 C CA . PHE A 1 91 ? -19.805 -0.799 41.456 1.00 61.25 91 PHE A CA 1
ATOM 722 C C . PHE A 1 91 ? -21.016 -0.989 42.383 1.00 61.25 91 PHE A C 1
ATOM 724 O O . PHE A 1 91 ? -21.040 -1.912 43.198 1.00 61.25 91 PHE A O 1
ATOM 731 N N . MET A 1 92 ? -22.060 -0.168 42.217 1.00 57.66 92 MET A N 1
ATOM 732 C CA . MET A 1 92 ? -23.290 -0.269 43.013 1.00 57.66 92 MET A CA 1
ATOM 733 C C . MET A 1 92 ? -24.015 -1.595 42.763 1.00 57.66 92 MET A C 1
ATOM 735 O O . MET A 1 92 ? -24.517 -2.211 43.697 1.00 57.66 92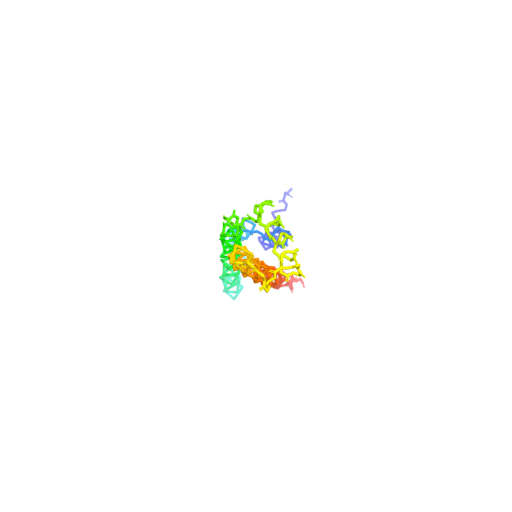 MET A O 1
ATOM 739 N N . THR A 1 93 ? -24.015 -2.090 41.525 1.00 58.31 93 THR A N 1
ATOM 740 C CA . THR A 1 93 ? -24.639 -3.377 41.190 1.00 58.31 93 THR A CA 1
ATOM 741 C C . THR A 1 93 ? -23.940 -4.542 41.878 1.00 58.31 93 THR A C 1
ATOM 743 O O . THR A 1 93 ? -24.607 -5.363 42.500 1.00 58.31 93 THR A O 1
ATOM 746 N N . GLY A 1 94 ? -22.604 -4.600 41.809 1.00 57.25 94 GLY A N 1
ATOM 747 C CA . GLY A 1 94 ? -21.827 -5.633 42.498 1.00 57.25 94 GLY A CA 1
ATOM 748 C C . GLY A 1 94 ? -22.026 -5.594 44.017 1.00 57.25 94 GLY A C 1
ATOM 749 O O . GLY A 1 94 ? -22.155 -6.641 44.647 1.00 57.25 94 GLY A O 1
ATOM 750 N N . PHE A 1 95 ? -22.141 -4.391 44.588 1.00 60.88 95 PHE A N 1
ATOM 751 C CA . PHE A 1 95 ? -22.400 -4.180 46.012 1.00 60.88 95 PHE A CA 1
ATOM 752 C C . PHE A 1 95 ? -23.799 -4.666 46.442 1.00 60.88 95 PHE A C 1
ATOM 754 O O . PHE A 1 95 ? -23.919 -5.413 47.410 1.00 60.88 95 PHE A O 1
ATOM 761 N N . PHE A 1 96 ? -24.865 -4.311 45.714 1.00 55.59 96 PHE A N 1
ATOM 762 C CA . PHE A 1 96 ? -26.236 -4.697 46.087 1.00 55.59 96 PHE A CA 1
ATOM 763 C C . PHE A 1 96 ? -26.586 -6.150 45.751 1.00 55.59 96 PHE A C 1
ATOM 765 O O . PHE A 1 96 ? -27.350 -6.773 46.491 1.00 55.59 96 PHE A O 1
ATOM 772 N N . PHE A 1 97 ? -26.000 -6.717 44.692 1.00 56.88 97 PHE A N 1
ATOM 773 C CA . PHE A 1 97 ? -26.182 -8.129 44.351 1.00 56.88 97 PHE A CA 1
ATOM 774 C C . PHE A 1 97 ? -25.576 -9.053 45.418 1.00 56.88 97 PHE A C 1
ATOM 776 O O . PHE A 1 97 ? -26.149 -10.097 45.721 1.00 56.88 97 PHE A O 1
ATOM 783 N N . ALA A 1 98 ? -24.460 -8.641 46.032 1.00 57.66 98 ALA A N 1
ATOM 784 C CA . ALA A 1 98 ? -23.806 -9.376 47.113 1.00 57.66 98 ALA A CA 1
ATOM 785 C C . ALA A 1 98 ? -24.522 -9.254 48.472 1.00 57.66 98 ALA A C 1
ATOM 787 O O . ALA A 1 98 ? -24.414 -10.160 49.293 1.00 57.66 98 ALA A O 1
ATOM 788 N N . ILE A 1 99 ? -25.236 -8.148 48.724 1.00 53.00 99 ILE A N 1
ATOM 789 C CA . ILE A 1 99 ? -25.741 -7.805 50.067 1.00 53.00 99 ILE A CA 1
ATOM 790 C C . ILE A 1 99 ? -27.255 -8.042 50.241 1.00 53.00 99 ILE A C 1
ATOM 792 O O . ILE A 1 99 ? -27.686 -8.263 51.369 1.00 53.00 99 ILE A O 1
ATOM 796 N N . GLY A 1 100 ? -28.090 -8.021 49.189 1.00 49.97 100 GLY A N 1
ATOM 797 C CA . GLY A 1 100 ? -29.540 -7.864 49.419 1.00 49.97 100 GLY A CA 1
ATOM 798 C C . GLY A 1 100 ? -30.524 -8.432 48.398 1.00 49.97 100 GLY A C 1
ATOM 799 O O . GLY A 1 100 ? -31.678 -8.006 48.403 1.00 49.97 100 GLY A O 1
ATOM 800 N N . SER A 1 101 ? -30.142 -9.375 47.530 1.00 47.66 101 SER A N 1
ATOM 801 C CA . SER A 1 101 ? -31.059 -9.852 46.474 1.00 47.66 101 SER A CA 1
ATOM 802 C C . SER A 1 101 ? -32.266 -10.669 46.971 1.00 47.66 101 SER A C 1
ATOM 804 O O . SER A 1 101 ? -33.184 -10.913 46.192 1.00 47.66 101 SER A O 1
ATOM 806 N N . VAL A 1 102 ? -32.324 -11.045 48.256 1.00 50.91 102 VAL A N 1
ATOM 807 C CA . VAL A 1 102 ? -33.399 -11.904 48.793 1.00 50.91 102 VAL A CA 1
ATOM 808 C C . VAL A 1 102 ? -34.505 -11.120 49.521 1.00 50.91 102 VAL A C 1
ATOM 810 O O . VAL A 1 102 ? -35.593 -11.654 49.712 1.00 50.91 102 VAL A O 1
ATOM 813 N N . THR A 1 103 ? -34.293 -9.856 49.913 1.00 55.50 103 THR A N 1
ATOM 814 C CA . THR A 1 103 ? -35.159 -9.215 50.927 1.00 55.50 103 THR A CA 1
ATOM 815 C C . THR A 1 103 ? -36.081 -8.086 50.450 1.00 55.50 103 THR A C 1
ATOM 817 O O . THR A 1 103 ? -37.163 -7.977 51.024 1.00 55.50 103 THR A O 1
ATOM 820 N N . HIS A 1 104 ? -35.777 -7.284 49.413 1.00 56.22 104 HIS A N 1
ATOM 821 C CA . HIS A 1 104 ? -36.665 -6.175 48.981 1.00 56.22 104 HIS A CA 1
ATOM 822 C C . HIS A 1 104 ? -36.699 -5.902 47.461 1.00 56.22 104 HIS A C 1
ATOM 824 O O . HIS A 1 104 ? -35.676 -5.905 46.777 1.00 56.22 104 HIS A O 1
ATOM 830 N N . SER A 1 105 ? -37.889 -5.559 46.946 1.00 58.78 105 SER A N 1
ATOM 831 C CA . SER A 1 105 ? -38.191 -5.298 45.522 1.00 58.78 105 SER A CA 1
ATOM 832 C C . SER A 1 105 ? -37.398 -4.142 44.897 1.00 58.78 105 SER A C 1
ATOM 834 O O . SER A 1 105 ? -37.103 -4.165 43.703 1.00 58.78 105 SER A O 1
ATOM 836 N N . VAL A 1 106 ? -36.995 -3.151 45.695 1.00 59.00 106 VAL A N 1
ATOM 837 C CA . VAL A 1 106 ? -36.168 -2.022 45.239 1.00 59.00 106 VAL A CA 1
ATOM 838 C C . VAL A 1 106 ? -34.759 -2.487 44.843 1.00 59.00 106 VAL A C 1
ATOM 840 O O . VAL A 1 106 ? -34.221 -2.023 43.839 1.00 59.00 106 VAL A O 1
ATOM 843 N N . PHE A 1 107 ? -34.182 -3.460 45.557 1.00 55.44 107 PHE A N 1
ATOM 844 C CA . PHE A 1 107 ? -32.851 -3.995 45.239 1.00 55.44 107 PHE A CA 1
ATOM 845 C C . PHE A 1 107 ? -32.850 -4.878 43.987 1.00 55.44 107 PHE A C 1
ATOM 847 O O . PHE A 1 107 ? -31.851 -4.922 43.266 1.00 55.44 107 PHE A O 1
ATOM 854 N N . TYR A 1 108 ? -33.981 -5.514 43.667 1.00 59.66 108 TYR A N 1
ATOM 855 C CA . TYR A 1 108 ? -34.159 -6.226 42.400 1.00 59.66 108 TYR A CA 1
ATOM 856 C C . TYR A 1 108 ? -34.065 -5.273 41.199 1.00 59.66 108 TYR A C 1
ATOM 858 O O . TYR A 1 108 ? -33.348 -5.549 40.240 1.00 59.66 108 TYR A O 1
ATOM 866 N N . LEU A 1 109 ? -34.714 -4.108 41.277 1.00 63.44 109 LEU A N 1
ATOM 867 C CA . LEU A 1 109 ? -34.721 -3.122 40.192 1.00 63.44 109 LEU A CA 1
ATOM 868 C C . LEU A 1 1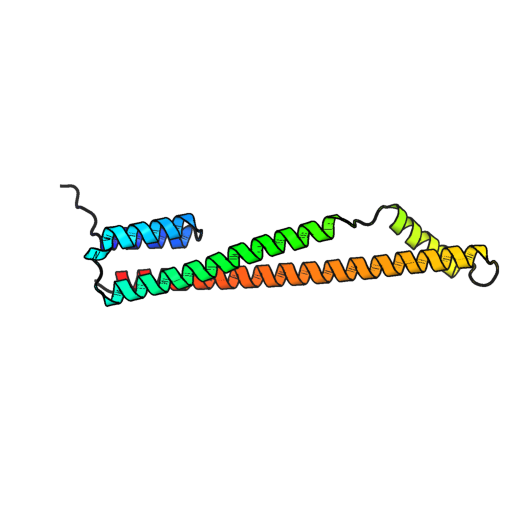09 ? -33.323 -2.528 39.943 1.00 63.44 109 LEU A C 1
ATOM 870 O O . LEU A 1 109 ? -32.897 -2.385 38.796 1.00 63.44 109 LEU A O 1
ATOM 874 N N . VAL A 1 110 ? -32.573 -2.272 41.020 1.00 62.00 110 VAL A N 1
ATOM 875 C CA . VAL A 1 110 ? -31.160 -1.857 40.953 1.00 62.00 110 VAL A CA 1
ATOM 876 C C . VAL A 1 110 ? -30.286 -2.955 40.335 1.00 62.00 110 VAL A C 1
ATOM 878 O O . VAL A 1 110 ? -29.415 -2.659 39.519 1.00 62.00 110 VAL A O 1
ATOM 881 N N . SER A 1 111 ? -30.554 -4.223 40.653 1.00 56.44 111 SER A N 1
ATOM 882 C CA . SER A 1 111 ? -29.820 -5.369 40.100 1.00 56.44 111 SER A CA 1
ATOM 883 C C . SER A 1 111 ? -30.065 -5.557 38.599 1.00 56.44 111 SER A C 1
ATOM 885 O O . SER A 1 111 ? -29.117 -5.775 37.848 1.00 56.44 111 SER A O 1
ATOM 887 N N . VAL A 1 112 ? -31.314 -5.418 38.136 1.00 65.44 112 VAL A N 1
ATOM 888 C CA . VAL A 1 112 ? -31.667 -5.482 36.704 1.00 65.44 112 VAL A CA 1
ATOM 889 C C . VAL A 1 112 ? -31.026 -4.330 35.930 1.00 65.44 112 VAL A C 1
ATOM 891 O O . VAL A 1 112 ? -30.443 -4.547 34.867 1.00 65.44 112 VAL A O 1
ATOM 894 N N . TYR A 1 113 ? -31.082 -3.109 36.472 1.00 64.31 113 TYR A N 1
ATOM 895 C CA . TYR A 1 113 ? -30.423 -1.954 35.860 1.00 64.31 113 TYR A CA 1
ATOM 896 C C . TYR A 1 113 ? -28.908 -2.153 35.761 1.00 64.31 113 TYR A C 1
ATOM 898 O O . TYR A 1 113 ? -28.282 -1.841 34.751 1.00 64.31 113 TYR A O 1
ATOM 906 N N . GLY A 1 114 ? -28.319 -2.741 36.790 1.00 62.09 114 GLY A N 1
ATOM 907 C CA . GLY A 1 114 ? -26.915 -3.078 36.803 1.00 62.09 114 GLY A CA 1
ATOM 908 C C . GLY A 1 114 ? -26.497 -4.152 35.804 1.00 62.09 114 GLY A C 1
ATOM 909 O O . GLY A 1 114 ? -25.489 -3.986 35.123 1.00 62.09 114 GLY A O 1
ATOM 910 N N . LEU A 1 115 ? -27.303 -5.205 35.645 1.00 60.78 115 LEU A N 1
ATOM 911 C CA . LEU A 1 115 ? -27.162 -6.205 34.580 1.00 60.78 115 LEU A CA 1
ATOM 912 C C . LEU A 1 115 ? -27.245 -5.567 33.190 1.00 60.78 115 LEU A C 1
ATOM 914 O O . LEU A 1 115 ? -26.460 -5.910 32.312 1.00 60.78 115 LEU A O 1
ATOM 918 N N . TYR A 1 116 ? -28.151 -4.606 32.996 1.00 66.19 116 TYR A N 1
ATOM 919 C CA . TYR A 1 116 ? -28.247 -3.843 31.752 1.00 66.19 116 TYR A CA 1
ATOM 920 C C . TYR A 1 116 ? -26.976 -3.023 31.477 1.00 66.19 116 TYR A C 1
ATOM 922 O O . TYR A 1 116 ? -26.465 -3.050 30.357 1.00 66.19 116 TYR A O 1
ATOM 930 N N . VAL A 1 117 ? -26.419 -2.351 32.491 1.00 60.44 117 VAL A N 1
ATOM 931 C CA . VAL A 1 117 ? -25.142 -1.623 32.375 1.00 60.44 117 VAL A CA 1
ATOM 932 C C . VAL A 1 117 ? -23.978 -2.582 32.099 1.00 60.44 117 VAL A C 1
ATOM 934 O O . VAL A 1 117 ? -23.151 -2.294 31.240 1.00 60.44 117 VAL A O 1
ATOM 937 N N . LEU A 1 118 ? -23.936 -3.746 32.755 1.00 56.94 118 LEU A N 1
ATOM 938 C CA . LEU A 1 118 ? -22.923 -4.785 32.526 1.00 56.94 118 LEU A CA 1
ATOM 939 C C . LEU A 1 118 ? -22.997 -5.352 31.104 1.00 56.94 118 LEU A C 1
ATOM 941 O O . LEU A 1 118 ? -21.977 -5.526 30.445 1.00 56.94 118 LEU A O 1
ATOM 945 N N . HIS A 1 119 ? -24.211 -5.605 30.612 1.00 62.75 119 HIS A N 1
ATOM 946 C CA . HIS A 1 119 ? -24.459 -6.072 29.248 1.00 62.75 119 HIS A CA 1
ATOM 947 C C . HIS A 1 119 ? -24.042 -5.027 28.214 1.00 62.75 119 HIS A C 1
ATOM 949 O O . HIS A 1 119 ? -23.424 -5.356 27.201 1.00 62.75 119 HIS A O 1
ATOM 955 N N . LYS A 1 120 ? -24.327 -3.750 28.489 1.00 61.09 120 LYS A N 1
ATOM 956 C CA . LYS A 1 120 ? -23.856 -2.630 27.674 1.00 61.09 120 LYS A CA 1
ATOM 957 C C . LYS A 1 120 ? -22.318 -2.546 27.679 1.00 61.09 120 LYS A C 1
ATOM 959 O O . LYS A 1 120 ? -21.730 -2.387 26.612 1.00 61.09 120 LYS A O 1
ATOM 964 N N . ALA A 1 121 ? -21.675 -2.779 28.829 1.00 55.00 121 ALA A N 1
ATOM 965 C CA . ALA A 1 121 ? -20.212 -2.824 28.988 1.00 55.00 121 ALA A CA 1
ATOM 966 C C . ALA A 1 121 ? -19.553 -3.975 28.250 1.00 55.00 121 ALA A C 1
ATOM 968 O O . ALA A 1 121 ? -18.550 -3.767 27.569 1.00 55.00 121 ALA A O 1
ATOM 969 N N . SER A 1 122 ? -20.153 -5.160 28.300 1.00 53.28 122 SER A N 1
ATOM 970 C CA . SER A 1 122 ? -19.700 -6.300 27.508 1.00 53.28 122 SER A CA 1
ATOM 971 C C . SER A 1 122 ? -19.771 -5.996 26.012 1.00 53.28 122 SER A C 1
ATOM 973 O O . SER A 1 122 ? -18.785 -6.188 25.305 1.00 53.28 122 SER A O 1
ATOM 975 N N . LYS A 1 123 ? -20.897 -5.450 25.531 1.00 59.91 123 LYS A N 1
ATOM 976 C CA . LYS A 1 123 ? -21.073 -5.100 24.112 1.00 59.91 123 LYS A CA 1
ATOM 977 C C . LYS A 1 123 ? -20.080 -4.044 23.623 1.00 59.91 123 LYS A C 1
ATOM 979 O O . LYS A 1 123 ? -19.596 -4.143 22.499 1.00 59.91 123 LYS A O 1
ATOM 984 N N . GLU A 1 124 ? -19.776 -3.044 24.444 1.00 59.59 124 GLU A N 1
ATOM 985 C CA . GLU A 1 124 ? -18.781 -2.014 24.119 1.00 59.59 124 GLU A CA 1
ATOM 986 C C . GLU A 1 124 ? -17.334 -2.544 24.170 1.00 59.59 124 GLU A C 1
ATOM 988 O O . GLU A 1 124 ? -16.471 -2.084 23.424 1.00 59.59 124 GLU A O 1
ATOM 993 N N . ASN A 1 125 ? -17.047 -3.552 24.997 1.00 57.16 125 ASN A N 1
ATOM 994 C CA . ASN A 1 125 ? -15.742 -4.211 25.000 1.00 57.16 125 ASN A CA 1
ATOM 995 C C . ASN A 1 125 ? -15.550 -5.107 23.762 1.00 57.16 125 ASN A C 1
ATOM 997 O O . ASN A 1 125 ? -14.496 -5.070 23.127 1.00 57.16 125 ASN A O 1
ATOM 1001 N N . ASP A 1 126 ? -16.587 -5.848 23.364 1.00 59.59 126 ASP A N 1
ATOM 1002 C CA . ASP A 1 126 ? -16.573 -6.657 22.141 1.00 59.59 126 ASP A CA 1
ATOM 1003 C C . ASP A 1 126 ? -16.425 -5.785 20.887 1.00 59.59 126 ASP A C 1
ATOM 1005 O O . ASP A 1 126 ? -15.667 -6.129 19.974 1.00 59.59 126 ASP A O 1
ATOM 1009 N N . SER A 1 127 ? -17.082 -4.618 20.851 1.00 62.72 127 SER A N 1
ATOM 1010 C CA . SER A 1 127 ? -16.926 -3.662 19.750 1.00 62.72 127 SER A CA 1
ATOM 1011 C C . SER A 1 127 ? -15.513 -3.074 19.697 1.00 62.72 127 SER A C 1
ATOM 1013 O O . SER A 1 127 ? -14.955 -2.921 18.609 1.00 62.72 127 SER A O 1
ATOM 1015 N N . LYS A 1 128 ? -14.882 -2.813 20.850 1.00 66.44 128 LYS A N 1
ATOM 1016 C CA . LYS A 1 128 ? -13.488 -2.359 20.924 1.00 66.44 128 LYS A CA 1
ATOM 1017 C C . LYS A 1 128 ? -12.510 -3.419 20.412 1.00 66.44 128 LYS A C 1
ATOM 1019 O O . LYS A 1 128 ? -11.649 -3.091 19.597 1.00 66.44 128 LYS A O 1
ATOM 1024 N N . ILE A 1 129 ? -12.674 -4.680 20.822 1.00 67.88 129 ILE A N 1
ATOM 1025 C CA . ILE A 1 129 ? -11.858 -5.812 20.344 1.00 67.88 129 ILE A CA 1
ATOM 1026 C C . ILE A 1 129 ? -12.043 -6.014 18.833 1.00 67.88 129 ILE A C 1
ATOM 1028 O O . ILE A 1 129 ? -11.072 -6.231 18.104 1.00 67.88 129 ILE A O 1
ATOM 1032 N N . TYR A 1 130 ? -13.279 -5.915 18.341 1.00 66.75 130 TYR A N 1
ATOM 1033 C CA . TYR A 1 130 ? -13.585 -5.993 16.913 1.00 66.75 130 TYR A CA 1
ATOM 1034 C C . TYR A 1 130 ? -12.909 -4.868 16.116 1.00 66.75 130 TYR A C 1
ATOM 1036 O O . TYR A 1 130 ? -12.299 -5.125 15.076 1.00 66.75 130 TYR A O 1
ATOM 1044 N N . VAL A 1 131 ? -12.957 -3.634 16.622 1.00 67.94 131 VAL A N 1
ATOM 1045 C CA . VAL A 1 131 ? -12.309 -2.481 15.989 1.00 67.94 131 VAL A CA 1
ATOM 1046 C C . VAL A 1 131 ? -10.792 -2.604 15.991 1.00 67.94 131 VAL A C 1
ATOM 1048 O O . VAL A 1 131 ? -10.169 -2.366 14.958 1.00 67.94 131 VAL A O 1
ATOM 1051 N N . GLU A 1 132 ? -10.187 -3.030 17.096 1.00 68.56 132 GLU A N 1
ATOM 1052 C CA . GLU A 1 132 ? -8.744 -3.267 17.161 1.00 68.56 132 GLU A CA 1
ATOM 1053 C C . GLU A 1 132 ? -8.306 -4.337 16.154 1.00 68.56 132 GLU A C 1
ATOM 1055 O O . GLU A 1 132 ? -7.348 -4.128 15.405 1.00 68.56 132 GLU A O 1
ATOM 1060 N N . ARG A 1 133 ? -9.063 -5.437 16.050 1.00 72.56 133 ARG A N 1
ATOM 1061 C CA . ARG A 1 133 ? -8.818 -6.488 15.056 1.00 72.56 133 ARG A CA 1
ATOM 1062 C C . ARG A 1 133 ? -8.889 -5.943 13.631 1.00 72.56 133 ARG A C 1
ATOM 1064 O O . ARG A 1 133 ? -7.942 -6.132 12.871 1.00 72.56 133 ARG A O 1
ATOM 1071 N N . LYS A 1 134 ? -9.956 -5.216 13.281 1.00 71.44 134 LYS A N 1
ATOM 1072 C CA . LYS A 1 134 ? -10.114 -4.614 11.948 1.00 71.44 134 LYS A CA 1
ATOM 1073 C C . LYS A 1 134 ? -9.018 -3.600 11.616 1.00 71.44 134 LYS A C 1
ATOM 1075 O O . LYS A 1 134 ? -8.488 -3.600 10.506 1.00 71.44 134 LYS A O 1
ATOM 1080 N N . LEU A 1 135 ? -8.638 -2.751 12.570 1.00 72.88 135 LEU A N 1
ATOM 1081 C CA . LEU A 1 135 ? -7.542 -1.798 12.385 1.00 72.88 135 LEU A CA 1
ATOM 1082 C C . LEU A 1 135 ? -6.205 -2.515 12.165 1.00 72.88 135 LEU A C 1
ATOM 1084 O O . LEU A 1 135 ? -5.412 -2.078 11.327 1.00 72.88 135 LEU A O 1
ATOM 1088 N N . ASN A 1 136 ? -5.967 -3.622 12.871 1.00 72.44 136 ASN A N 1
ATOM 1089 C CA . ASN A 1 136 ? -4.757 -4.416 12.701 1.00 72.44 136 ASN A CA 1
ATOM 1090 C C . ASN A 1 136 ? -4.733 -5.149 11.347 1.00 72.44 136 ASN A C 1
ATOM 1092 O O . ASN A 1 136 ? -3.730 -5.103 10.640 1.00 72.44 136 ASN A O 1
ATOM 1096 N N . GLU A 1 137 ? -5.858 -5.720 10.912 1.00 78.00 137 GLU A N 1
ATOM 1097 C CA . GLU A 1 137 ? -5.991 -6.299 9.567 1.00 78.00 137 GLU A CA 1
ATOM 1098 C C . GLU A 1 137 ? -5.732 -5.260 8.464 1.00 78.00 137 GLU A C 1
ATOM 1100 O O . GLU A 1 137 ? -5.040 -5.543 7.479 1.00 78.00 137 GLU A O 1
ATOM 1105 N N . ASN A 1 138 ? -6.249 -4.038 8.631 1.00 75.00 138 ASN A N 1
ATOM 1106 C CA . ASN A 1 138 ? -6.025 -2.941 7.690 1.00 75.00 138 ASN A CA 1
ATOM 1107 C C . ASN A 1 138 ? -4.556 -2.501 7.676 1.00 75.00 138 ASN A C 1
ATOM 1109 O O . ASN A 1 138 ? -3.991 -2.284 6.601 1.00 75.00 138 ASN A O 1
ATOM 1113 N N . LYS A 1 139 ? -3.900 -2.449 8.840 1.00 75.31 139 LYS A N 1
ATOM 1114 C CA . LYS A 1 139 ? -2.454 -2.210 8.950 1.00 75.31 139 LYS A CA 1
ATOM 1115 C C . LYS A 1 139 ? -1.647 -3.276 8.202 1.00 75.31 139 LYS A C 1
ATOM 1117 O O . LYS A 1 139 ? -0.759 -2.922 7.425 1.00 75.31 139 LYS A O 1
ATOM 1122 N N . ASP A 1 140 ? -1.974 -4.553 8.369 1.00 77.25 140 ASP A N 1
ATOM 1123 C CA . ASP A 1 140 ? -1.271 -5.650 7.697 1.00 77.25 140 ASP A CA 1
ATOM 1124 C C . ASP A 1 140 ? -1.453 -5.613 6.176 1.00 77.25 140 ASP A C 1
ATOM 1126 O O . ASP A 1 140 ? -0.495 -5.818 5.424 1.00 77.25 140 ASP A O 1
ATOM 1130 N N . LYS A 1 141 ? -2.664 -5.297 5.695 1.00 77.31 141 LYS A N 1
ATOM 1131 C CA . LYS A 1 141 ? -2.924 -5.076 4.262 1.00 77.31 141 LYS A CA 1
ATOM 1132 C C . LYS A 1 141 ? -2.076 -3.925 3.713 1.00 77.31 141 LYS A C 1
ATOM 1134 O O . LYS A 1 141 ? -1.452 -4.080 2.666 1.00 77.31 141 LYS A O 1
ATOM 1139 N N . LEU A 1 142 ? -1.990 -2.804 4.433 1.00 78.25 142 LEU A N 1
ATOM 1140 C CA . LEU A 1 142 ? -1.160 -1.663 4.033 1.00 78.25 142 LEU A CA 1
ATOM 1141 C C . LEU A 1 142 ? 0.333 -2.014 3.977 1.00 78.25 142 LEU A C 1
ATOM 1143 O O . LEU A 1 142 ? 1.021 -1.604 3.040 1.00 78.25 142 LEU A O 1
ATOM 1147 N N . LEU A 1 143 ? 0.834 -2.794 4.939 1.00 78.75 143 LEU A N 1
ATOM 1148 C CA . LEU A 1 143 ? 2.225 -3.257 4.954 1.00 78.75 143 LEU A CA 1
ATOM 1149 C C . LEU A 1 143 ? 2.536 -4.171 3.763 1.00 78.75 143 LEU A C 1
ATOM 1151 O O . LEU A 1 143 ? 3.558 -3.980 3.099 1.00 78.75 143 LEU A O 1
ATOM 1155 N N . ARG A 1 144 ? 1.644 -5.122 3.452 1.00 80.62 144 ARG A N 1
ATOM 1156 C CA . ARG A 1 144 ? 1.777 -5.977 2.262 1.00 80.62 144 ARG A CA 1
ATOM 1157 C C . ARG A 1 144 ? 1.792 -5.147 0.981 1.00 80.62 144 ARG A C 1
ATOM 1159 O O . ARG A 1 144 ? 2.714 -5.300 0.186 1.00 80.62 144 ARG A O 1
ATOM 1166 N N . ASN A 1 145 ? 0.855 -4.210 0.830 1.00 77.44 145 ASN A N 1
ATOM 1167 C CA . ASN A 1 145 ? 0.796 -3.336 -0.342 1.00 77.44 145 ASN A CA 1
ATOM 1168 C C . ASN A 1 145 ? 2.070 -2.498 -0.497 1.00 77.44 145 ASN A C 1
ATOM 1170 O O . ASN A 1 145 ? 2.596 -2.395 -1.601 1.00 77.44 145 ASN A O 1
ATOM 1174 N N . LYS A 1 146 ? 2.610 -1.944 0.598 1.00 78.88 146 LYS A N 1
ATOM 1175 C CA . LYS A 1 146 ? 3.879 -1.200 0.571 1.00 78.88 146 LYS A CA 1
ATOM 1176 C C . LYS A 1 146 ? 5.025 -2.063 0.032 1.00 78.88 146 LYS A C 1
ATOM 1178 O O . LYS A 1 146 ? 5.774 -1.608 -0.829 1.00 78.88 146 LYS A O 1
ATOM 1183 N N . LYS A 1 147 ? 5.137 -3.308 0.504 1.00 83.00 147 LYS A N 1
ATOM 1184 C CA . LYS A 1 147 ? 6.163 -4.257 0.044 1.00 83.00 147 LYS A CA 1
ATOM 1185 C C . LYS A 1 147 ? 5.991 -4.611 -1.437 1.00 83.00 147 LYS A C 1
ATOM 1187 O O . LYS A 1 147 ? 6.979 -4.674 -2.167 1.00 83.00 147 LYS A O 1
ATOM 1192 N N . SER A 1 148 ? 4.752 -4.807 -1.888 1.00 84.44 148 SER A N 1
ATOM 1193 C CA . SER A 1 148 ? 4.439 -5.054 -3.299 1.00 84.44 148 SER A CA 1
ATOM 1194 C C . SER A 1 148 ? 4.822 -3.867 -4.187 1.00 84.44 148 SER A C 1
ATOM 1196 O O . SER A 1 148 ? 5.502 -4.073 -5.187 1.00 84.44 148 SER A O 1
ATOM 1198 N N . ILE A 1 149 ? 4.484 -2.633 -3.790 1.00 82.25 149 ILE A N 1
ATOM 1199 C CA . ILE A 1 149 ? 4.880 -1.408 -4.511 1.00 82.25 149 ILE A CA 1
ATOM 1200 C C . ILE A 1 149 ? 6.405 -1.334 -4.645 1.00 82.25 149 ILE A C 1
ATOM 1202 O O . ILE A 1 149 ? 6.915 -1.147 -5.746 1.00 82.25 149 ILE A O 1
ATOM 1206 N N . GLN A 1 150 ? 7.142 -1.530 -3.546 1.00 84.94 150 GLN A N 1
ATOM 1207 C CA . GLN A 1 150 ? 8.608 -1.525 -3.577 1.00 84.94 150 GLN A CA 1
ATOM 1208 C C . GLN A 1 150 ? 9.161 -2.592 -4.527 1.00 84.94 150 GLN A C 1
ATOM 1210 O O . GLN A 1 150 ? 10.060 -2.306 -5.307 1.00 84.94 150 GLN A O 1
ATOM 1215 N N . THR A 1 151 ? 8.587 -3.796 -4.510 1.00 89.00 151 THR A N 1
ATOM 1216 C CA . THR A 1 151 ? 9.026 -4.905 -5.369 1.00 89.00 151 THR A CA 1
ATOM 1217 C C . THR A 1 151 ? 8.825 -4.582 -6.852 1.00 89.00 151 THR A C 1
ATOM 1219 O O . THR A 1 151 ? 9.738 -4.800 -7.645 1.00 89.00 151 THR A O 1
ATOM 1222 N N . ILE A 1 152 ? 7.670 -4.014 -7.223 1.00 87.94 152 ILE A N 1
ATOM 1223 C CA . ILE A 1 152 ? 7.383 -3.585 -8.601 1.00 87.94 152 ILE A CA 1
ATOM 1224 C C . ILE A 1 152 ? 8.391 -2.516 -9.043 1.00 87.94 152 ILE A C 1
ATOM 1226 O O . ILE A 1 152 ? 9.006 -2.642 -10.100 1.00 87.94 152 ILE A O 1
ATOM 1230 N N . LEU A 1 153 ? 8.608 -1.486 -8.220 1.00 87.25 153 LEU A N 1
ATOM 1231 C CA . LEU A 1 153 ? 9.523 -0.396 -8.558 1.00 87.25 153 LEU A CA 1
ATOM 1232 C C . LEU A 1 153 ? 10.985 -0.859 -8.652 1.00 87.25 153 LEU A C 1
ATOM 1234 O O . LEU A 1 153 ? 11.716 -0.385 -9.518 1.00 87.25 153 LEU A O 1
ATOM 1238 N N . SER A 1 154 ? 11.425 -1.777 -7.788 1.00 86.56 154 SER A N 1
ATOM 1239 C CA . SER A 1 154 ? 12.775 -2.350 -7.856 1.00 86.56 154 SER A CA 1
ATOM 1240 C C . SER A 1 154 ? 12.964 -3.244 -9.079 1.00 86.56 154 SER A C 1
ATOM 1242 O O . SER A 1 154 ? 14.031 -3.211 -9.686 1.00 86.56 154 SER A O 1
ATOM 1244 N N . ALA A 1 155 ? 11.940 -4.002 -9.484 1.00 87.75 155 ALA A N 1
ATOM 1245 C CA . ALA A 1 155 ? 11.993 -4.798 -10.708 1.00 87.75 155 ALA A CA 1
ATOM 1246 C C . ALA A 1 155 ? 12.137 -3.909 -11.955 1.00 87.75 155 ALA A C 1
ATOM 1248 O O . ALA A 1 155 ? 12.983 -4.181 -12.804 1.00 87.75 155 ALA A O 1
ATOM 1249 N N . LEU A 1 156 ? 11.381 -2.805 -12.029 1.00 87.00 156 LEU A N 1
ATOM 1250 C CA . LEU A 1 156 ? 11.497 -1.828 -13.120 1.00 87.00 156 LEU A CA 1
ATOM 1251 C C . LEU A 1 156 ? 12.886 -1.176 -13.175 1.00 87.00 156 LEU A C 1
ATOM 1253 O O . LEU A 1 156 ? 13.445 -1.016 -14.259 1.00 87.00 156 LEU A O 1
ATOM 1257 N N . GLU A 1 157 ? 13.461 -0.813 -12.025 1.00 86.75 157 GLU A N 1
ATOM 1258 C CA . GLU A 1 157 ? 14.812 -0.241 -11.971 1.00 86.75 157 GLU A CA 1
ATOM 1259 C C . GLU A 1 157 ? 15.876 -1.253 -12.416 1.00 86.75 157 GLU A C 1
ATOM 1261 O O . GLU A 1 157 ? 16.751 -0.915 -13.213 1.00 86.75 157 GLU A O 1
ATOM 1266 N N . GLN A 1 158 ? 15.798 -2.500 -11.943 1.00 85.38 158 GLN A N 1
ATOM 1267 C CA . GLN A 1 158 ? 16.735 -3.558 -12.331 1.00 85.38 158 GLN A CA 1
ATOM 1268 C C . GLN A 1 158 ? 16.674 -3.864 -13.829 1.00 85.38 158 GLN A C 1
ATOM 1270 O O . GLN A 1 158 ? 17.720 -4.035 -14.455 1.00 85.38 158 GLN A O 1
ATOM 1275 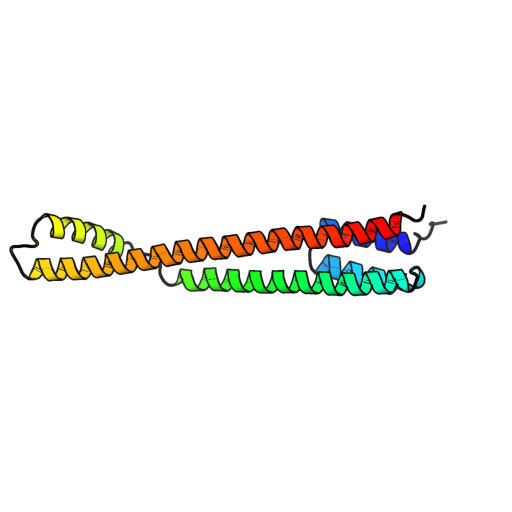N N . ASP A 1 159 ? 15.477 -3.901 -14.413 1.00 82.12 159 ASP A N 1
ATOM 1276 C CA . ASP A 1 159 ? 15.292 -4.120 -15.850 1.00 82.12 159 ASP A CA 1
ATOM 1277 C C . ASP A 1 159 ? 15.873 -2.973 -16.695 1.00 82.12 159 ASP A C 1
ATOM 1279 O O . ASP A 1 159 ? 16.351 -3.209 -17.807 1.00 82.12 159 ASP A O 1
ATOM 1283 N N . LEU A 1 160 ? 15.888 -1.741 -16.175 1.00 80.25 160 LEU A N 1
ATOM 1284 C CA . LEU A 1 160 ? 16.578 -0.618 -16.816 1.00 80.25 160 LEU A CA 1
ATOM 1285 C C . LEU A 1 160 ? 18.100 -0.667 -16.615 1.00 80.25 160 LEU A C 1
ATOM 1287 O O . LEU A 1 160 ? 18.844 -0.337 -17.533 1.00 80.25 160 LEU A O 1
ATOM 1291 N N . MET A 1 161 ? 18.574 -1.111 -15.450 1.00 78.50 161 MET A N 1
ATOM 1292 C CA . MET A 1 161 ? 20.005 -1.169 -15.115 1.00 78.50 161 MET A CA 1
ATOM 1293 C C . MET A 1 161 ? 20.748 -2.3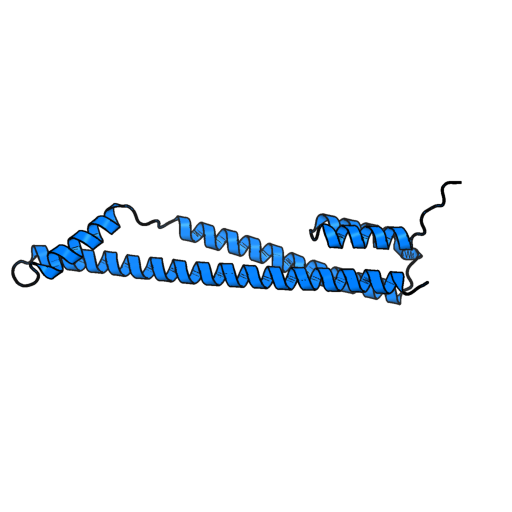71 -15.719 1.00 78.50 161 MET A C 1
ATOM 1295 O O . MET A 1 161 ? 21.968 -2.316 -15.849 1.00 78.50 161 MET A O 1
ATOM 1299 N N . LYS A 1 162 ? 20.051 -3.449 -16.109 1.00 66.00 162 LYS A N 1
ATOM 1300 C CA . LYS A 1 162 ? 20.643 -4.646 -16.747 1.00 66.00 162 LYS A CA 1
ATOM 1301 C C . LYS A 1 162 ? 21.242 -4.401 -18.142 1.00 66.00 162 LYS A C 1
ATOM 1303 O O . LYS A 1 162 ? 21.795 -5.328 -18.724 1.00 66.00 162 LYS A O 1
ATOM 1308 N N . ILE A 1 163 ? 21.151 -3.184 -18.675 1.00 52.06 163 ILE A N 1
ATOM 1309 C CA . ILE A 1 163 ? 21.744 -2.783 -19.957 1.00 52.06 163 ILE A CA 1
ATOM 1310 C C . ILE A 1 163 ? 23.023 -1.983 -19.690 1.00 52.06 163 ILE A C 1
ATOM 1312 O O . ILE A 1 163 ? 23.098 -0.782 -19.948 1.00 52.06 163 ILE A O 1
ATOM 1316 N N . LYS A 1 164 ? 24.035 -2.651 -19.139 1.00 42.94 164 LYS A N 1
ATOM 1317 C CA . LYS A 1 164 ? 25.405 -2.142 -19.134 1.00 42.94 164 LYS A CA 1
ATOM 1318 C C . LYS A 1 164 ? 26.353 -3.201 -19.662 1.00 42.94 164 LYS A C 1
ATOM 1320 O O . LYS A 1 164 ? 26.175 -4.373 -19.267 1.00 42.94 164 LYS A O 1
#

pLDDT: mean 70.75, std 13.08, range [34.28, 90.19]

Sequence (164 aa):
MQKKPFSEQIIIDSLRKAQNELDRGSLYSLQESVNSNCNCLNEEKKAKFRKAFDELNALLAVKSNLTEEKIQILSENNSNGYKNKEILGLFMTGFFFAIGSVTHSVFYLVSVYGLYVLHKASKENDSKIYVERKLNENKDKLLRNKKSIQTILSALEQDLMKIK